Protein AF-A0A061N135-F1 (afdb_monomer_lite)

pLDDT: mean 89.66, std 8.87, range [55.12, 97.38]

Foldseek 3Di:
DLVVLCVQCVVPDVVSNCRSNVVSVVVVCCVPVVVPPVVVVVCVVCPPVVPDDPPPDD

Radius of gyration: 18.13 Å; chains: 1; bounding box: 36×26×46 Å

Sequence (58 aa):
MIVVFGSFAFAGVLPMQQLGLGMAVAIALDATIVRLFLVPATMKLLGKWNWWLPFTKK

Secondary structure (DSSP, 8-state):
-HHHHHHGGGSS-HHHHHHHHHHHHHHHHIIIIIIIIIHHHHHHHHGGGGG--TT---

Structure (mmCIF, N/CA/C/O backbone):
data_AF-A0A061N135-F1
#
_entry.id   AF-A0A061N135-F1
#
loop_
_atom_site.group_PDB
_atom_site.id
_atom_site.type_symbol
_atom_site.label_atom_id
_atom_site.label_alt_id
_atom_site.label_comp_id
_atom_site.label_asym_id
_atom_site.label_entity_id
_atom_site.label_seq_id
_atom_site.pdbx_PDB_ins_code
_atom_site.Cartn_x
_atom_site.Cartn_y
_atom_site.Cartn_z
_atom_site.occupancy
_atom_site.B_iso_or_equiv
_atom_site.auth_seq_id
_atom_site.auth_comp_id
_atom_site.auth_asym_id
_atom_site.auth_atom_id
_atom_site.pdbx_PDB_model_num
ATOM 1 N N . MET A 1 1 ? -4.008 1.359 -11.014 1.00 87.00 1 MET A N 1
ATOM 2 C CA . MET A 1 1 ? -2.655 1.807 -10.613 1.00 87.00 1 MET A CA 1
ATOM 3 C C . MET A 1 1 ? -1.598 0.726 -10.801 1.00 87.00 1 MET A C 1
ATOM 5 O O . MET A 1 1 ? -0.623 1.011 -11.477 1.00 87.00 1 MET A O 1
ATOM 9 N N . ILE A 1 2 ? -1.802 -0.508 -10.317 1.00 90.88 2 ILE A N 1
ATOM 10 C CA . ILE A 1 2 ? -0.830 -1.617 -10.467 1.00 90.88 2 ILE A CA 1
ATOM 11 C C . ILE A 1 2 ? -0.409 -1.849 -11.931 1.00 90.88 2 ILE A C 1
ATOM 13 O O . ILE A 1 2 ? 0.775 -1.976 -12.196 1.00 90.88 2 ILE A O 1
ATOM 17 N N . VAL A 1 3 ? -1.344 -1.820 -12.889 1.00 92.69 3 VAL A N 1
ATOM 18 C CA . VAL A 1 3 ? -1.039 -1.995 -14.327 1.00 92.69 3 VAL A CA 1
ATOM 19 C C . VAL A 1 3 ? -0.130 -0.886 -14.874 1.00 92.69 3 VAL A C 1
ATOM 21 O O . VAL A 1 3 ? 0.801 -1.162 -15.622 1.00 92.69 3 VAL A O 1
ATOM 24 N N . VAL A 1 4 ? -0.363 0.365 -14.466 1.00 93.00 4 VAL A N 1
ATOM 25 C CA . VAL A 1 4 ? 0.423 1.522 -14.925 1.00 93.00 4 VAL A CA 1
ATOM 26 C C . VAL A 1 4 ? 1.844 1.444 -14.372 1.00 93.00 4 VAL A C 1
ATOM 28 O O . VAL A 1 4 ? 2.797 1.454 -15.142 1.00 93.00 4 VAL A O 1
ATOM 31 N N . PHE A 1 5 ? 1.997 1.271 -13.057 1.00 92.25 5 PHE A N 1
ATOM 32 C CA . PHE A 1 5 ? 3.317 1.147 -12.430 1.00 92.25 5 PHE A CA 1
ATOM 33 C C . PHE A 1 5 ? 4.047 -0.147 -12.817 1.00 92.25 5 PHE A C 1
ATOM 35 O O . PHE A 1 5 ? 5.264 -0.140 -12.972 1.00 92.25 5 PHE A O 1
ATOM 42 N N . GLY A 1 6 ? 3.313 -1.236 -13.058 1.00 90.19 6 GLY A N 1
ATOM 43 C CA . GLY A 1 6 ? 3.861 -2.491 -13.570 1.00 90.19 6 GLY A CA 1
ATOM 44 C C . GLY A 1 6 ? 4.447 -2.352 -14.975 1.00 90.19 6 GLY A C 1
ATOM 45 O O . GLY A 1 6 ? 5.471 -2.961 -15.266 1.00 90.19 6 GLY A O 1
ATOM 46 N N . SER A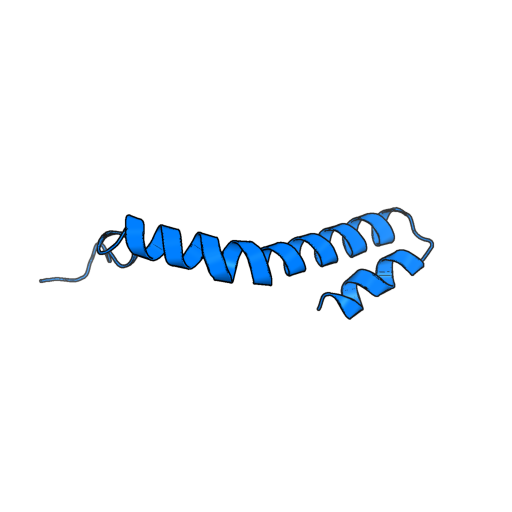 1 7 ? 3.872 -1.495 -15.828 1.00 92.12 7 SER A N 1
ATOM 47 C CA . SER A 1 7 ? 4.412 -1.243 -17.173 1.00 92.12 7 SER A CA 1
ATOM 48 C C . SER A 1 7 ? 5.817 -0.621 -17.159 1.00 92.12 7 SER A C 1
ATOM 50 O O . SER A 1 7 ? 6.608 -0.852 -18.071 1.00 92.12 7 SER A O 1
ATOM 52 N N . PHE A 1 8 ? 6.184 0.088 -16.087 1.00 89.94 8 PHE A N 1
ATOM 53 C CA . PHE A 1 8 ? 7.515 0.679 -15.926 1.00 89.94 8 PHE A CA 1
ATOM 54 C C . PHE A 1 8 ? 8.626 -0.351 -15.706 1.00 89.94 8 PHE A C 1
ATOM 56 O O . PHE A 1 8 ? 9.797 -0.034 -15.915 1.00 89.94 8 PHE A O 1
ATOM 63 N N . ALA A 1 9 ? 8.280 -1.605 -15.399 1.00 87.25 9 ALA A N 1
ATOM 64 C CA . ALA A 1 9 ? 9.229 -2.714 -15.435 1.00 87.25 9 ALA A CA 1
ATOM 65 C C . ALA A 1 9 ? 9.846 -2.918 -16.834 1.00 87.25 9 ALA A C 1
ATOM 67 O O . ALA A 1 9 ? 10.943 -3.459 -16.949 1.00 87.25 9 ALA A O 1
ATOM 68 N N . PHE A 1 10 ? 9.196 -2.432 -17.896 1.00 90.56 10 PHE A N 1
ATOM 69 C CA . PHE A 1 10 ? 9.667 -2.546 -19.279 1.00 90.56 10 PHE A CA 1
ATOM 70 C C . PHE A 1 10 ? 10.356 -1.275 -19.804 1.00 90.56 10 PHE A C 1
ATOM 72 O O . PHE A 1 10 ? 10.715 -1.216 -20.974 1.00 90.56 10 PHE A O 1
ATOM 79 N N . ALA A 1 11 ? 10.580 -0.261 -18.958 1.00 85.19 11 ALA A N 1
ATOM 80 C CA . ALA A 1 11 ? 11.100 1.042 -19.382 1.00 85.19 11 ALA A CA 1
ATOM 81 C C . ALA A 1 11 ? 12.593 1.048 -19.789 1.00 85.19 11 ALA A C 1
ATOM 83 O O . ALA A 1 11 ? 13.094 2.083 -20.216 1.00 85.19 11 ALA A O 1
ATOM 84 N N . GLY A 1 12 ? 13.331 -0.061 -19.624 1.00 86.56 12 GLY A N 1
ATOM 85 C CA . GLY A 1 12 ? 14.757 -0.186 -19.990 1.00 86.56 12 GLY A CA 1
ATOM 86 C C . GLY A 1 12 ? 15.734 0.648 -19.143 1.00 86.56 12 GLY A C 1
ATOM 87 O O . GLY A 1 12 ? 16.945 0.522 -19.291 1.00 86.56 12 GLY A O 1
ATOM 88 N N . VAL A 1 13 ? 15.218 1.478 -18.234 1.00 93.12 13 VAL A N 1
ATOM 89 C CA . VAL A 1 13 ? 15.981 2.353 -17.340 1.00 93.12 13 VAL A CA 1
ATOM 90 C C . VAL A 1 13 ? 15.895 1.794 -15.921 1.00 93.12 13 VAL A C 1
ATOM 92 O O . VAL A 1 13 ? 14.818 1.778 -15.325 1.00 93.12 13 VAL A O 1
ATOM 95 N N . LEU A 1 14 ? 17.028 1.343 -15.373 1.00 90.94 14 LEU A N 1
ATOM 96 C CA . LEU A 1 14 ? 17.081 0.608 -14.100 1.00 90.94 14 LEU A CA 1
ATOM 97 C C . LEU A 1 14 ? 16.386 1.338 -12.925 1.00 90.94 14 LEU A C 1
ATOM 99 O O . LEU A 1 14 ? 15.553 0.708 -12.268 1.00 90.94 14 LEU A O 1
ATOM 103 N N . PRO A 1 15 ? 16.608 2.651 -12.688 1.00 92.00 15 PRO A N 1
ATOM 104 C CA . PRO A 1 15 ? 15.868 3.387 -11.657 1.00 92.00 15 PRO A CA 1
ATOM 105 C C . PRO A 1 15 ? 14.343 3.342 -11.832 1.00 92.00 15 PRO A C 1
ATOM 107 O O . PRO A 1 15 ? 13.597 3.236 -10.859 1.00 92.00 15 PRO A O 1
ATOM 110 N N . MET A 1 16 ? 13.868 3.389 -13.078 1.00 91.94 16 MET A N 1
ATOM 111 C CA . MET A 1 16 ? 12.442 3.400 -13.401 1.00 91.94 16 MET A CA 1
ATOM 112 C C . MET A 1 16 ? 11.795 2.033 -13.151 1.00 91.94 16 MET A C 1
ATOM 114 O O . MET A 1 16 ? 10.679 1.958 -12.642 1.00 91.94 16 MET A O 1
ATOM 118 N N . GLN A 1 17 ? 12.515 0.949 -13.448 1.00 93.06 17 GLN A N 1
ATOM 119 C CA . GLN A 1 17 ? 12.055 -0.417 -13.190 1.00 93.06 17 GLN A CA 1
ATOM 120 C C . GLN A 1 17 ? 11.930 -0.697 -11.689 1.00 93.06 17 GLN A C 1
ATOM 122 O O . GLN A 1 17 ? 10.927 -1.260 -11.251 1.00 93.06 17 GLN A O 1
ATOM 127 N N . GLN A 1 18 ? 12.921 -0.268 -10.899 1.00 94.12 18 GLN A N 1
ATOM 128 C CA . GLN A 1 18 ? 12.917 -0.426 -9.443 1.00 94.12 18 GLN A CA 1
ATOM 129 C C . GLN A 1 18 ? 11.753 0.335 -8.798 1.00 94.12 18 GLN A C 1
ATOM 131 O O . GLN A 1 18 ? 10.998 -0.242 -8.014 1.00 94.12 18 GLN A O 1
ATOM 136 N N . LEU A 1 19 ? 11.570 1.608 -9.166 1.00 94.31 19 LEU A N 1
ATOM 137 C CA . LEU A 1 19 ? 10.463 2.423 -8.664 1.00 94.31 19 LEU A CA 1
ATOM 13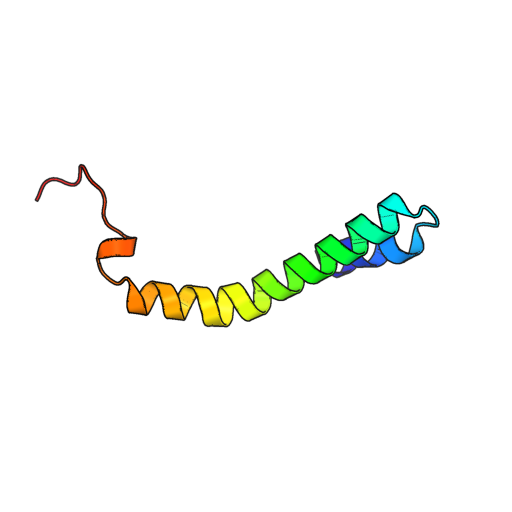8 C C . LEU A 1 19 ? 9.105 1.878 -9.121 1.00 94.31 19 LEU A C 1
ATOM 140 O O . LEU A 1 19 ? 8.190 1.763 -8.311 1.00 94.31 19 LEU A O 1
ATOM 144 N N . GLY A 1 20 ? 8.973 1.498 -10.391 1.00 93.44 20 GLY A N 1
ATOM 145 C CA . GLY A 1 20 ? 7.736 0.957 -10.953 1.00 93.44 20 GLY A CA 1
ATOM 146 C C . GLY A 1 20 ? 7.278 -0.331 -10.275 1.00 93.44 20 GLY A C 1
ATOM 147 O O . GLY A 1 20 ? 6.147 -0.413 -9.791 1.00 93.44 20 GLY A O 1
ATOM 148 N N . LEU A 1 21 ? 8.171 -1.320 -10.178 1.00 94.50 21 LEU A N 1
ATOM 149 C CA . LEU A 1 21 ? 7.875 -2.585 -9.505 1.00 94.50 21 LEU A CA 1
ATOM 150 C C . LEU A 1 21 ? 7.622 -2.384 -8.009 1.00 94.50 21 LEU A C 1
ATOM 152 O O . LEU A 1 21 ? 6.645 -2.918 -7.485 1.00 94.50 21 LEU A O 1
ATOM 156 N N . GLY A 1 22 ? 8.442 -1.571 -7.335 1.00 95.50 22 GLY A N 1
ATOM 157 C CA . GLY A 1 22 ? 8.261 -1.260 -5.918 1.00 95.50 22 GLY A CA 1
ATOM 158 C C . GLY A 1 22 ? 6.896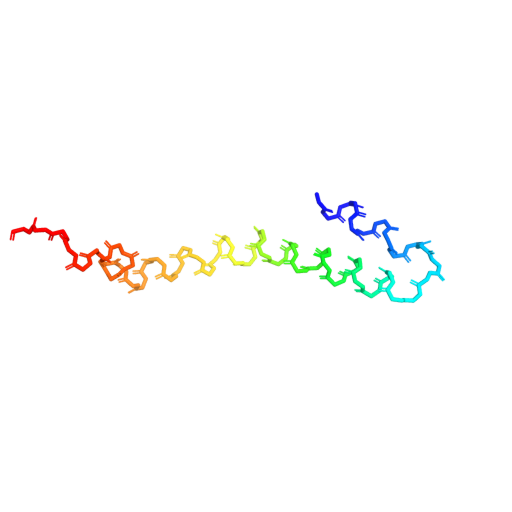 -0.632 -5.631 1.00 95.50 22 GLY A C 1
ATOM 159 O O . GLY A 1 22 ? 6.186 -1.074 -4.728 1.00 95.50 22 GLY A O 1
ATOM 160 N N . MET A 1 23 ? 6.479 0.339 -6.447 1.00 96.25 23 MET A N 1
ATOM 161 C CA . MET A 1 23 ? 5.162 0.971 -6.335 1.00 96.25 23 MET A CA 1
ATOM 162 C C . MET A 1 23 ? 4.020 0.006 -6.643 1.00 96.25 23 MET A C 1
ATOM 164 O O . MET A 1 23 ? 3.033 -0.019 -5.910 1.00 96.25 23 MET A O 1
ATOM 168 N N . ALA A 1 24 ? 4.143 -0.822 -7.681 1.00 95.50 24 ALA A N 1
ATOM 169 C CA . ALA A 1 24 ? 3.119 -1.808 -8.014 1.00 95.50 24 ALA A CA 1
ATOM 170 C C . ALA A 1 24 ? 2.880 -2.795 -6.857 1.00 95.50 24 ALA A C 1
ATOM 172 O O . ALA A 1 24 ? 1.728 -3.040 -6.489 1.00 95.50 24 ALA A O 1
ATOM 173 N N . VAL A 1 25 ? 3.956 -3.303 -6.246 1.00 96.06 25 VAL A N 1
ATOM 174 C CA . VAL A 1 25 ? 3.890 -4.220 -5.098 1.00 96.06 25 VAL A CA 1
ATOM 175 C C . VAL A 1 25 ? 3.335 -3.519 -3.858 1.00 96.06 25 VAL A C 1
ATOM 177 O O . VAL A 1 25 ? 2.423 -4.048 -3.224 1.00 96.06 25 VAL A O 1
ATOM 180 N N . ALA A 1 26 ? 3.818 -2.317 -3.531 1.00 96.19 26 ALA A N 1
ATOM 181 C CA . ALA A 1 26 ? 3.340 -1.559 -2.374 1.00 96.19 26 ALA A CA 1
ATOM 182 C C . ALA A 1 26 ? 1.833 -1.269 -2.457 1.00 96.19 26 ALA A C 1
ATOM 184 O O . ALA A 1 26 ? 1.107 -1.464 -1.485 1.00 96.19 26 ALA A O 1
ATOM 185 N N . ILE A 1 27 ? 1.343 -0.872 -3.635 1.00 95.88 27 ILE A N 1
ATOM 186 C CA . ILE A 1 27 ? -0.083 -0.605 -3.862 1.00 95.88 27 ILE A CA 1
ATOM 187 C C . ILE A 1 27 ? -0.908 -1.891 -3.742 1.00 95.88 27 ILE A C 1
ATOM 189 O O . ILE A 1 27 ? -1.992 -1.866 -3.160 1.00 95.88 27 ILE A O 1
ATOM 193 N N . ALA A 1 28 ? -0.418 -3.013 -4.280 1.00 96.00 28 ALA A N 1
ATOM 194 C CA . ALA A 1 28 ? -1.101 -4.298 -4.159 1.00 96.00 28 ALA A CA 1
ATOM 195 C C . ALA A 1 28 ? -1.223 -4.735 -2.692 1.00 96.00 28 ALA A C 1
ATOM 197 O O . ALA A 1 28 ? -2.298 -5.160 -2.265 1.00 96.00 28 ALA A O 1
ATOM 198 N N . LEU A 1 29 ? -0.150 -4.581 -1.911 1.00 97.06 29 LEU A N 1
ATOM 199 C CA . LEU A 1 29 ? -0.134 -4.883 -0.480 1.00 97.06 29 LEU A CA 1
ATOM 200 C C . LEU A 1 29 ? -1.059 -3.958 0.321 1.00 97.06 29 LEU A C 1
ATOM 202 O O . LEU A 1 29 ? -1.796 -4.450 1.174 1.00 97.06 29 LEU A O 1
ATOM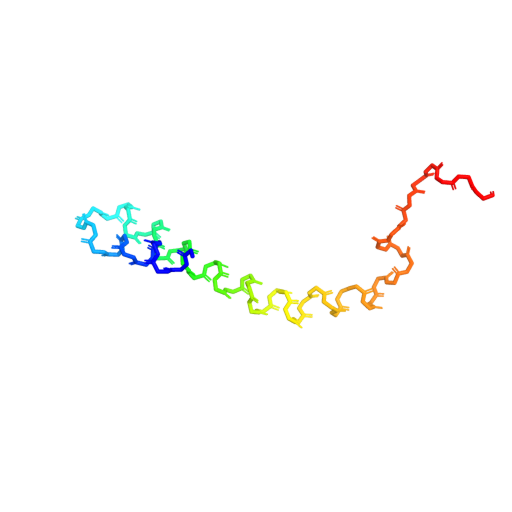 206 N N . ASP A 1 30 ? -1.079 -2.651 0.036 1.00 96.94 30 ASP A N 1
ATOM 207 C CA . ASP A 1 30 ? -1.986 -1.714 0.716 1.00 96.94 30 ASP A CA 1
ATOM 208 C C . ASP A 1 30 ? -3.455 -2.060 0.440 1.00 96.94 30 ASP A C 1
ATOM 210 O O . ASP A 1 30 ? -4.276 -2.177 1.351 1.00 96.94 30 ASP A O 1
ATOM 214 N N . ALA A 1 31 ? -3.785 -2.301 -0.830 1.00 95.56 31 ALA A N 1
ATOM 215 C CA . ALA A 1 31 ? -5.150 -2.601 -1.241 1.00 95.56 31 ALA A CA 1
ATOM 216 C C . ALA A 1 31 ? -5.666 -3.942 -0.694 1.00 95.56 31 ALA A C 1
ATOM 218 O O . ALA A 1 31 ? -6.872 -4.083 -0.493 1.00 95.56 31 ALA A O 1
ATOM 219 N N . THR A 1 32 ? -4.776 -4.910 -0.455 1.00 95.62 32 THR A N 1
ATOM 220 C CA . THR A 1 32 ? -5.140 -6.249 0.025 1.00 95.62 32 THR A CA 1
ATOM 221 C C . THR A 1 32 ? -4.881 -6.401 1.519 1.00 95.62 32 THR A C 1
ATOM 223 O O . THR A 1 32 ? -5.812 -6.353 2.316 1.00 95.62 32 THR A O 1
ATOM 226 N N . ILE A 1 33 ? -3.625 -6.554 1.927 1.00 97.19 33 ILE A N 1
ATOM 227 C CA . ILE A 1 33 ? -3.250 -6.869 3.307 1.00 97.19 33 ILE A CA 1
ATOM 228 C C . ILE A 1 33 ? -3.627 -5.729 4.251 1.00 97.19 33 ILE A C 1
ATOM 230 O O . ILE A 1 33 ? -4.266 -5.961 5.281 1.00 97.19 33 ILE A O 1
ATOM 234 N N . VAL A 1 34 ? -3.260 -4.493 3.906 1.00 97.38 34 VAL A N 1
ATOM 235 C CA . VAL A 1 34 ? -3.468 -3.365 4.819 1.00 97.38 34 VAL A CA 1
ATOM 236 C C . VAL A 1 34 ? -4.957 -3.067 4.960 1.00 97.38 34 VAL A C 1
ATOM 238 O O . VAL A 1 34 ? -5.471 -3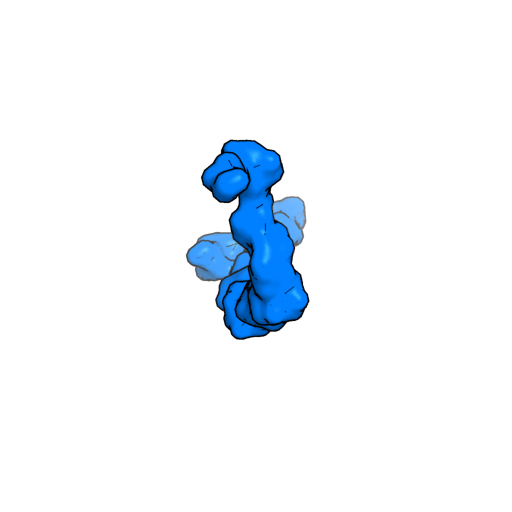.054 6.075 1.00 97.38 34 VAL A O 1
ATOM 241 N N . ARG A 1 35 ? -5.686 -2.889 3.855 1.00 95.94 35 ARG A N 1
ATOM 242 C CA . ARG A 1 35 ? -7.100 -2.486 3.915 1.00 95.94 35 ARG A CA 1
ATOM 243 C C . ARG A 1 35 ? -8.065 -3.593 4.312 1.00 95.94 35 ARG A C 1
ATOM 245 O O . ARG A 1 35 ? -9.037 -3.292 4.998 1.00 95.94 35 ARG A O 1
ATOM 252 N N . LEU A 1 36 ? -7.841 -4.838 3.890 1.00 96.88 36 LEU A N 1
ATOM 253 C CA . LEU A 1 36 ? -8.780 -5.926 4.192 1.00 96.88 36 LEU A CA 1
ATOM 254 C C . LEU A 1 36 ? -8.548 -6.517 5.583 1.00 96.88 36 LEU A C 1
ATOM 256 O O . LEU A 1 36 ? -9.500 -6.988 6.198 1.00 96.88 36 LEU A O 1
ATOM 260 N N . PHE A 1 37 ? -7.311 -6.482 6.092 1.00 96.44 37 PHE A N 1
ATOM 261 C CA . PHE A 1 37 ? -6.970 -7.121 7.364 1.00 96.44 37 PHE A CA 1
ATOM 262 C C . PHE A 1 37 ? -6.465 -6.129 8.403 1.00 96.44 37 PHE A C 1
ATOM 264 O O . PHE A 1 37 ? -7.070 -6.002 9.468 1.00 96.44 37 PHE A O 1
ATOM 271 N N . LEU A 1 38 ? -5.375 -5.415 8.109 1.00 95.94 38 LEU A N 1
ATOM 272 C CA . LEU A 1 38 ? -4.677 -4.626 9.124 1.00 95.94 38 LEU A CA 1
ATOM 273 C C . LEU A 1 38 ? -5.536 -3.473 9.651 1.00 95.94 38 LEU A C 1
ATOM 275 O O . LEU A 1 38 ? -5.641 -3.285 10.862 1.00 95.94 38 LEU A O 1
ATOM 279 N N . VAL A 1 39 ? -6.197 -2.735 8.761 1.00 95.69 39 VAL A N 1
ATOM 280 C CA . VAL A 1 39 ? -7.081 -1.628 9.131 1.00 95.69 39 VAL A CA 1
ATOM 281 C C . VAL A 1 39 ? -8.270 -2.153 9.951 1.00 95.69 39 VAL A C 1
ATOM 283 O O . VAL A 1 39 ? -8.381 -1.754 11.103 1.00 95.69 39 VAL A O 1
ATOM 286 N N . PRO A 1 40 ? -9.109 -3.104 9.497 1.00 93.81 40 PRO A N 1
ATOM 287 C CA . PRO A 1 40 ? -10.214 -3.611 10.318 1.00 93.81 40 PRO A CA 1
ATOM 288 C C . PRO A 1 40 ? -9.778 -4.176 11.677 1.00 93.81 40 PRO A C 1
ATOM 290 O O . PRO A 1 40 ? -10.437 -3.926 12.689 1.00 93.81 40 PRO A O 1
ATOM 293 N N . ALA A 1 41 ? -8.654 -4.899 11.723 1.00 94.25 41 ALA A N 1
ATOM 294 C CA . ALA A 1 41 ? -8.116 -5.450 12.963 1.00 94.25 41 ALA A CA 1
ATOM 295 C C . ALA A 1 41 ? -7.700 -4.347 13.947 1.00 94.25 41 ALA A C 1
ATOM 297 O O . ALA A 1 41 ? -8.076 -4.389 15.119 1.00 94.25 41 ALA A O 1
ATOM 298 N N . THR A 1 42 ? -6.973 -3.335 13.472 1.00 93.88 42 THR A N 1
ATOM 299 C CA . THR A 1 42 ? -6.522 -2.208 14.306 1.00 93.88 42 THR A CA 1
ATOM 300 C C . THR A 1 42 ? -7.685 -1.326 14.753 1.00 93.88 42 THR A C 1
ATOM 302 O O . THR A 1 42 ? -7.756 -0.974 15.928 1.00 93.88 42 THR A O 1
ATOM 305 N N . MET A 1 43 ? -8.652 -1.055 13.872 1.00 92.31 43 MET A N 1
ATOM 306 C CA . MET A 1 43 ? -9.882 -0.322 14.198 1.00 92.31 43 MET A CA 1
ATOM 307 C C . MET A 1 43 ? -10.671 -1.024 15.316 1.00 92.31 43 MET A C 1
ATOM 309 O O . MET A 1 43 ? -11.169 -0.366 16.232 1.00 92.31 43 MET A O 1
ATOM 313 N N . LYS A 1 44 ? -10.750 -2.364 15.288 1.00 90.25 44 LYS A N 1
ATOM 314 C CA . LYS A 1 44 ? -11.402 -3.155 16.343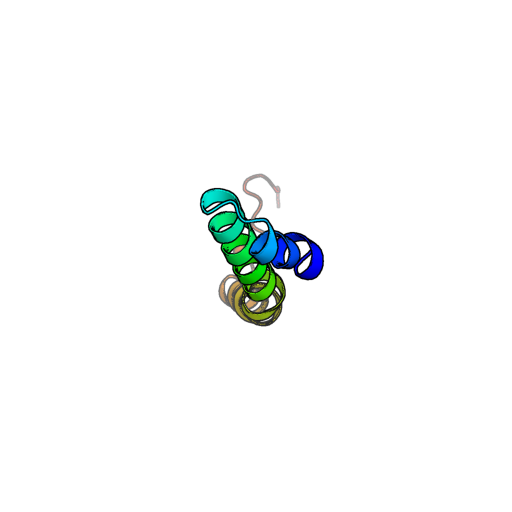 1.00 90.25 44 LYS A CA 1
ATOM 315 C C . LYS A 1 44 ? -10.604 -3.166 17.651 1.00 90.25 44 LYS A C 1
ATOM 317 O O . LYS A 1 44 ? -11.212 -3.097 18.714 1.00 90.25 44 LYS A O 1
ATOM 322 N N . LEU A 1 45 ? -9.274 -3.253 17.580 1.00 91.38 45 LEU A N 1
ATOM 323 C CA . LEU A 1 45 ? -8.396 -3.294 18.756 1.00 91.38 45 LEU A CA 1
ATOM 324 C C . LEU A 1 45 ? -8.379 -1.953 19.508 1.00 91.38 45 LEU A C 1
ATOM 326 O O . LEU A 1 45 ? -8.481 -1.924 20.731 1.00 91.38 45 LEU A O 1
ATOM 330 N N . LEU A 1 46 ? -8.257 -0.846 18.773 1.00 87.56 46 LEU A N 1
ATOM 331 C CA . LEU A 1 46 ? -8.118 0.499 19.336 1.00 87.56 46 LEU A CA 1
ATOM 332 C C . LEU A 1 46 ? -9.474 1.129 19.697 1.00 87.56 46 LEU A C 1
ATOM 334 O O . LEU A 1 46 ? -9.544 1.992 20.576 1.00 87.56 46 LEU A O 1
ATOM 338 N N . GLY A 1 47 ? -10.569 0.694 19.065 1.00 85.69 47 GLY A N 1
ATOM 339 C CA . GLY A 1 47 ? -11.934 1.070 19.435 1.00 85.69 47 GLY A CA 1
ATOM 340 C C . GLY A 1 47 ? -12.116 2.583 19.597 1.00 85.69 47 GLY A C 1
ATOM 341 O O . GLY A 1 47 ? -11.877 3.349 18.671 1.00 85.69 47 GLY A O 1
ATOM 342 N N . LYS A 1 48 ? -12.507 3.038 20.796 1.00 79.62 48 LYS A N 1
ATOM 343 C CA . LYS A 1 48 ? -12.778 4.462 21.099 1.00 79.62 48 LYS A CA 1
ATOM 344 C C . LYS A 1 48 ? -11.569 5.391 20.928 1.00 79.62 48 LYS A C 1
ATOM 346 O O . LYS A 1 48 ? -11.763 6.587 20.735 1.00 79.62 48 LYS A O 1
ATOM 351 N N . TRP A 1 49 ? -10.347 4.868 21.009 1.00 83.88 49 TRP A N 1
ATOM 352 C CA . TRP A 1 49 ? -9.123 5.673 20.902 1.00 83.88 49 TRP A CA 1
ATOM 353 C C . TRP A 1 49 ? -8.887 6.165 19.481 1.00 83.88 49 TRP A C 1
ATOM 355 O O . TRP A 1 49 ? -8.312 7.221 19.259 1.00 83.88 49 TRP A O 1
ATOM 365 N N . ASN A 1 50 ? -9.376 5.410 18.509 1.00 84.25 50 ASN A N 1
ATOM 366 C CA . ASN A 1 50 ? -9.075 5.626 17.109 1.00 84.25 50 ASN A CA 1
ATOM 367 C C . ASN A 1 50 ? -9.958 6.737 16.482 1.00 84.25 50 ASN A C 1
ATOM 369 O O . ASN A 1 50 ? -9.695 7.199 15.379 1.00 84.25 50 ASN A O 1
ATOM 373 N N . TRP A 1 51 ? -10.952 7.229 17.238 1.00 82.19 51 TRP A N 1
ATOM 374 C CA . TRP A 1 51 ? -11.801 8.388 16.920 1.00 82.19 51 TRP A CA 1
ATOM 375 C C . TRP A 1 51 ? -11.764 9.444 18.035 1.00 82.19 51 TRP A C 1
ATOM 377 O O . TRP A 1 51 ? -12.687 10.249 18.172 1.00 82.19 51 TRP A O 1
ATOM 387 N N . TRP A 1 52 ? -10.725 9.431 18.876 1.00 81.62 52 TRP A N 1
ATOM 388 C CA . TRP A 1 52 ? -10.601 10.400 19.956 1.00 81.62 52 TRP A CA 1
ATOM 389 C C . TRP A 1 52 ? -10.216 11.777 19.404 1.00 81.62 52 TRP A C 1
ATOM 391 O O . TRP A 1 52 ? -9.148 11.959 18.822 1.00 81.62 52 TRP A O 1
ATOM 401 N N . LEU A 1 53 ? -11.099 12.753 19.610 1.00 82.06 53 LEU A N 1
ATOM 402 C CA . LEU A 1 53 ? -10.853 14.161 19.319 1.00 82.06 53 LEU A CA 1
ATOM 403 C C . LEU A 1 53 ? -10.542 14.889 20.637 1.00 82.06 53 LEU A C 1
ATOM 405 O O . LEU A 1 53 ? -11.448 15.007 21.465 1.00 82.06 53 LEU A O 1
ATOM 409 N N . PRO A 1 54 ? -9.319 15.421 20.837 1.00 73.00 54 PRO A N 1
ATOM 410 C CA . PRO A 1 54 ? -8.909 16.055 22.097 1.00 73.00 54 PRO A CA 1
ATOM 411 C C . PRO A 1 54 ? -9.805 17.214 22.555 1.00 73.00 54 PRO A C 1
ATOM 413 O O . PRO A 1 54 ? -9.856 17.513 23.743 1.00 73.00 54 PRO A O 1
ATOM 416 N N . PHE A 1 55 ? -10.520 17.863 21.629 1.00 78.94 55 PHE A N 1
ATOM 417 C CA . PHE A 1 55 ? -11.313 19.068 21.895 1.00 78.94 55 PHE A CA 1
ATOM 418 C C . PHE A 1 55 ? -12.828 18.876 21.732 1.00 78.94 55 PHE A C 1
ATOM 420 O O . PHE A 1 55 ? -13.568 19.861 21.766 1.00 78.94 55 PHE A O 1
ATOM 427 N N . THR A 1 56 ? -13.322 17.641 21.557 1.00 64.75 56 THR A N 1
ATOM 428 C CA . THR A 1 56 ? -14.775 17.421 21.557 1.00 64.75 56 THR A CA 1
ATOM 429 C C . THR A 1 56 ? -15.287 17.537 22.992 1.00 64.75 56 THR A C 1
ATOM 431 O O . THR A 1 56 ? -15.102 16.639 23.811 1.00 64.75 56 THR A O 1
ATOM 434 N N . LYS A 1 57 ? -15.894 18.683 23.324 1.00 58.78 57 LYS A N 1
ATOM 435 C CA . LYS A 1 57 ? -16.603 18.867 24.594 1.00 58.78 57 LYS A CA 1
ATOM 436 C C . LYS A 1 57 ? -17.691 17.800 24.701 1.00 58.78 57 LYS A C 1
ATOM 438 O O . LYS A 1 57 ? -18.567 17.729 23.839 1.00 58.78 57 LYS A O 1
ATOM 443 N N . LYS A 1 58 ? -17.631 16.997 25.756 1.00 55.12 58 LYS A N 1
ATOM 444 C CA . LYS A 1 58 ? -18.813 16.376 26.338 1.00 55.12 58 LYS A CA 1
ATOM 445 C C . LYS A 1 58 ? -19.061 17.041 27.679 1.00 55.12 58 LYS A C 1
ATOM 447 O O . LYS A 1 58 ? -18.051 17.306 28.367 1.00 55.12 58 LYS A O 1
#